Protein AF-A0AAU2X4U6-F1 (afdb_monomer)

pLDDT: mean 95.58, std 4.23, range [75.44, 98.81]

Secondary structure (DSSP, 8-state):
-B--TT--EEEEEEEE-S-S--TT-EEEEEEEEETTTTEEEE---EEE-TT-EEEEEESTT-TTTT-EEEEEEEEEEPTT--S---EEEEEEEE-

Foldseek 3Di:
DAAQPPWFKKKKWKAWDQDWQFFLAKWKWKWWFFDPVRDIFIQDIDGHYHVTDMHMGTCPPPPRSGGTDDIDMDMDRGVPTDTDIDMDMDDTDID

Sequence (95 aa):
MHNLTGRTELSITARTAPWGYQAGGTAAKLYVRTGSGMAWYDSGAVTVGPNGARLTLELTQVANIHDIREIGVAFAPAAGANGRSAVYVDELTVR

Structure (mmCIF, N/CA/C/O backbone):
data_AF-A0AAU2X4U6-F1
#
_entry.id   AF-A0AAU2X4U6-F1
#
loop_
_atom_site.group_PDB
_atom_site.id
_atom_site.type_symbol
_atom_site.label_atom_id
_atom_site.label_alt_id
_atom_site.label_comp_id
_atom_site.label_asym_id
_atom_site.label_entity_id
_atom_site.label_seq_id
_atom_site.pdbx_PDB_ins_code
_atom_site.Cartn_x
_atom_site.Cartn_y
_atom_site.Cartn_z
_atom_site.occupancy
_atom_site.B_iso_or_equiv
_atom_site.auth_seq_id
_atom_site.auth_comp_id
_atom_site.auth_asym_id
_atom_site.auth_atom_id
_atom_site.pdbx_PDB_model_num
ATOM 1 N N . MET A 1 1 ? -10.510 -11.650 11.238 1.00 75.44 1 MET A N 1
ATOM 2 C CA . MET A 1 1 ? -10.841 -10.313 11.773 1.00 75.44 1 MET A CA 1
ATOM 3 C C . MET A 1 1 ? -9.727 -9.907 12.715 1.00 75.44 1 MET A C 1
ATOM 5 O O . MET A 1 1 ? -9.353 -10.714 13.561 1.00 75.44 1 MET A O 1
ATOM 9 N N . HIS A 1 2 ? -9.201 -8.697 12.552 1.00 92.19 2 HIS A N 1
ATOM 10 C CA . HIS A 1 2 ? -8.151 -8.124 13.391 1.00 92.19 2 HIS A CA 1
ATOM 11 C C . HIS A 1 2 ? -8.669 -6.865 14.092 1.00 92.19 2 HIS A C 1
ATOM 13 O O . HIS A 1 2 ? -9.387 -6.072 13.490 1.00 92.19 2 HIS A O 1
ATOM 19 N N . ASN A 1 3 ? -8.293 -6.679 15.356 1.00 96.56 3 ASN A N 1
ATOM 20 C CA . ASN A 1 3 ? -8.617 -5.484 16.129 1.00 96.56 3 ASN A CA 1
ATOM 21 C C . ASN A 1 3 ? -7.358 -4.622 16.258 1.00 96.56 3 ASN A C 1
ATOM 23 O O . ASN A 1 3 ? -6.380 -5.060 16.863 1.00 96.56 3 ASN A O 1
ATOM 27 N N . LEU A 1 4 ? -7.390 -3.414 15.694 1.00 97.19 4 LEU A N 1
ATOM 28 C CA . LEU A 1 4 ? -6.285 -2.452 15.738 1.00 97.19 4 LEU A CA 1
ATOM 29 C C . LEU A 1 4 ? -6.618 -1.224 16.605 1.00 97.19 4 LEU A C 1
ATOM 31 O O . LEU A 1 4 ? -6.022 -0.166 16.439 1.00 97.19 4 LEU A O 1
ATOM 35 N N . THR A 1 5 ? -7.569 -1.333 17.535 1.00 97.25 5 THR A N 1
ATOM 36 C CA . THR A 1 5 ? -7.913 -0.237 18.457 1.00 97.25 5 THR A CA 1
ATOM 37 C C . THR A 1 5 ? -6.680 0.229 19.235 1.00 97.25 5 THR A C 1
ATOM 39 O O . THR A 1 5 ? -5.896 -0.586 19.717 1.00 97.25 5 THR A O 1
ATOM 42 N N . GLY A 1 6 ? -6.508 1.547 19.356 1.00 97.00 6 GLY A N 1
ATOM 43 C CA . GLY A 1 6 ? -5.353 2.164 20.017 1.00 97.00 6 GLY A CA 1
ATOM 44 C C . GLY A 1 6 ? -4.098 2.264 1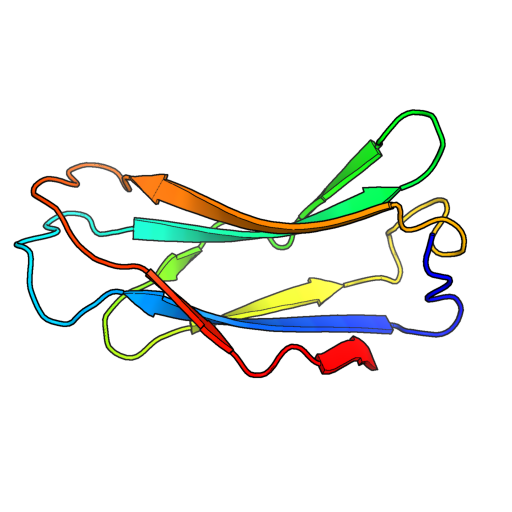9.144 1.00 97.00 6 GLY A C 1
ATOM 45 O O . GLY A 1 6 ? -3.146 2.922 19.551 1.00 97.00 6 GLY A O 1
ATOM 46 N N . ARG A 1 7 ? -4.104 1.663 17.946 1.00 98.12 7 ARG A N 1
ATOM 47 C CA . ARG A 1 7 ? -3.081 1.870 16.915 1.00 98.12 7 ARG A CA 1
ATOM 48 C C . ARG A 1 7 ? -3.388 3.143 16.146 1.00 98.12 7 ARG A C 1
ATOM 50 O O . ARG A 1 7 ? -4.549 3.434 15.858 1.00 98.12 7 ARG A O 1
ATOM 57 N N . THR A 1 8 ? -2.357 3.897 15.808 1.00 98.00 8 THR A N 1
ATOM 58 C CA . THR A 1 8 ? -2.486 5.183 15.113 1.00 98.00 8 THR A CA 1
ATOM 59 C C . THR A 1 8 ? -1.981 5.117 13.684 1.00 98.00 8 THR A C 1
ATOM 61 O O . THR A 1 8 ? -2.406 5.924 12.860 1.00 98.00 8 THR A O 1
ATOM 64 N N . GLU A 1 9 ? -1.143 4.133 13.353 1.00 98.38 9 GLU A N 1
ATOM 65 C CA . GLU A 1 9 ? -0.564 4.018 12.019 1.00 98.38 9 GLU A CA 1
ATOM 66 C C . GLU A 1 9 ? -0.389 2.562 11.578 1.00 98.38 9 GLU A C 1
ATOM 68 O O . GLU A 1 9 ? 0.089 1.706 12.328 1.00 98.38 9 GLU A O 1
ATOM 73 N N . LEU A 1 10 ? -0.706 2.318 10.308 1.00 98.50 10 LEU A N 1
ATOM 74 C CA . LEU A 1 10 ? -0.295 1.141 9.554 1.00 98.50 10 LEU A CA 1
ATOM 75 C C . LEU A 1 10 ? 0.652 1.585 8.439 1.00 98.50 10 LEU A C 1
ATOM 77 O O . LEU A 1 10 ? 0.374 2.555 7.735 1.00 98.50 10 LEU A O 1
ATOM 81 N N . SER A 1 11 ? 1.755 0.873 8.243 1.00 98.56 11 SER A N 1
ATOM 82 C CA . SER A 1 11 ? 2.704 1.194 7.177 1.00 98.56 11 SER A CA 1
ATOM 83 C C . SER A 1 11 ? 3.305 -0.046 6.540 1.00 98.56 11 SER A C 1
ATOM 85 O O . SER A 1 11 ? 3.423 -1.077 7.197 1.00 98.56 11 SER A O 1
ATOM 87 N N . ILE A 1 12 ? 3.699 0.065 5.276 1.00 98.75 12 ILE A N 1
ATOM 88 C CA . ILE A 1 12 ? 4.354 -1.003 4.516 1.00 98.75 12 ILE A CA 1
ATOM 89 C C . ILE A 1 12 ? 5.301 -0.392 3.481 1.00 98.75 12 ILE A C 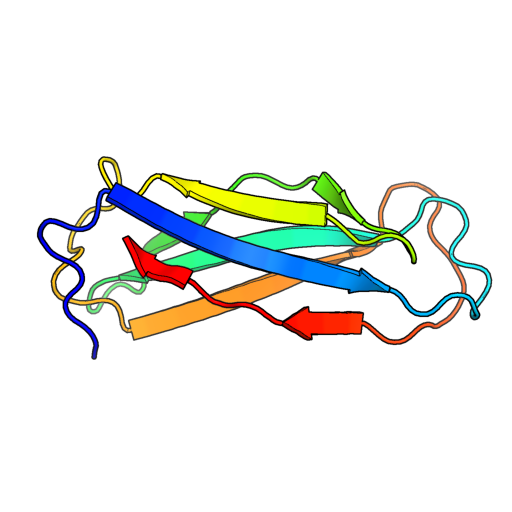1
ATOM 91 O O . ILE A 1 12 ? 5.024 0.684 2.945 1.00 98.75 12 ILE A O 1
ATOM 95 N N . THR A 1 13 ? 6.398 -1.069 3.162 1.00 98.56 13 THR A N 1
ATOM 96 C CA . THR A 1 13 ? 7.294 -0.675 2.070 1.00 98.56 13 THR A CA 1
ATOM 97 C C . THR A 1 13 ? 6.864 -1.383 0.785 1.00 98.56 13 THR A C 1
ATOM 99 O O . THR A 1 13 ? 6.857 -2.610 0.722 1.00 98.56 13 THR A O 1
ATOM 102 N N . ALA A 1 14 ? 6.531 -0.626 -0.264 1.00 98.38 14 ALA A N 1
ATOM 103 C CA . ALA A 1 14 ? 6.172 -1.153 -1.583 1.00 98.38 14 ALA A CA 1
ATOM 104 C C . ALA A 1 14 ? 7.205 -0.737 -2.637 1.00 98.38 14 ALA A C 1
ATOM 106 O O . ALA A 1 14 ? 7.656 0.408 -2.655 1.00 98.38 14 ALA A O 1
ATOM 107 N N . ARG A 1 15 ? 7.581 -1.652 -3.534 1.00 96.88 15 ARG A N 1
ATOM 108 C CA . ARG A 1 15 ? 8.549 -1.395 -4.614 1.00 96.88 15 ARG A CA 1
ATOM 109 C C . ARG A 1 15 ? 8.223 -2.194 -5.871 1.00 96.88 15 ARG A C 1
ATOM 111 O O . ARG A 1 15 ? 7.508 -3.193 -5.814 1.00 96.88 15 ARG A O 1
ATOM 118 N N . THR A 1 16 ? 8.786 -1.781 -6.999 1.00 96.56 16 THR A N 1
ATOM 119 C CA . THR A 1 16 ? 8.713 -2.522 -8.269 1.00 96.56 16 THR A CA 1
ATOM 120 C C . THR A 1 16 ? 10.054 -3.167 -8.592 1.00 96.56 16 THR A C 1
ATOM 122 O O . THR A 1 16 ? 11.087 -2.730 -8.091 1.00 96.56 16 THR A O 1
ATOM 125 N N . ALA A 1 17 ? 10.089 -4.150 -9.485 1.00 96.06 17 ALA A N 1
ATOM 126 C CA . ALA A 1 17 ? 11.359 -4.649 -10.001 1.00 96.06 17 ALA A CA 1
ATOM 127 C C . ALA A 1 17 ? 12.131 -3.564 -10.786 1.00 96.06 17 ALA A C 1
ATOM 129 O O . ALA A 1 17 ? 11.505 -2.673 -11.366 1.00 96.06 17 ALA A O 1
ATOM 130 N N . PRO A 1 18 ? 13.477 -3.638 -10.853 1.00 93.19 18 PRO A N 1
ATOM 131 C CA . PRO A 1 18 ? 14.297 -2.720 -11.652 1.00 93.19 18 PRO A CA 1
ATOM 132 C C . PRO A 1 18 ? 14.217 -2.975 -13.168 1.00 93.19 18 PRO A C 1
ATOM 134 O O . PRO A 1 18 ? 14.815 -2.240 -13.947 1.00 93.19 18 PRO A O 1
ATOM 137 N N . TRP A 1 19 ? 13.491 -4.010 -13.598 1.00 93.69 19 TRP A N 1
ATOM 138 C CA . TRP A 1 19 ? 13.271 -4.364 -14.999 1.00 93.69 19 TRP A CA 1
ATOM 139 C C . TRP A 1 19 ? 11.840 -4.028 -15.452 1.00 93.69 19 TRP A C 1
ATOM 141 O O . TRP A 1 19 ? 10.996 -3.592 -14.664 1.00 93.69 19 TRP A O 1
ATOM 151 N N . GLY A 1 20 ? 11.566 -4.226 -16.746 1.00 87.75 20 GLY A N 1
ATOM 152 C CA . GLY A 1 20 ? 10.195 -4.232 -17.260 1.00 87.75 20 GLY A CA 1
ATOM 153 C C . GLY A 1 20 ? 9.717 -2.989 -18.003 1.00 87.75 20 GLY A C 1
ATOM 154 O O . GLY A 1 20 ? 8.567 -2.990 -18.425 1.00 87.75 20 GLY A O 1
ATOM 155 N N . TYR A 1 21 ? 10.574 -1.973 -18.185 1.00 84.00 21 TYR A N 1
ATOM 156 C CA . TYR A 1 21 ? 10.273 -0.721 -18.903 1.00 84.00 21 TYR A CA 1
ATOM 157 C C . TYR A 1 21 ? 8.927 -0.104 -18.497 1.00 84.00 21 TYR A C 1
ATOM 159 O O . TYR A 1 21 ? 7.993 -0.084 -19.284 1.00 84.00 21 TYR A O 1
ATOM 167 N N . GLN A 1 22 ? 8.831 0.386 -17.260 1.00 84.75 22 GLN A N 1
ATOM 168 C CA . GLN A 1 22 ? 7.551 0.795 -16.663 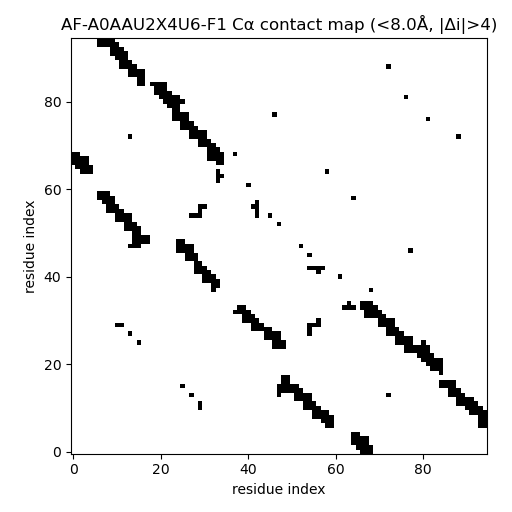1.00 84.75 22 GLN A CA 1
ATOM 169 C C . GLN A 1 22 ? 7.069 2.207 -17.063 1.00 84.75 22 GLN A C 1
ATOM 171 O O . GLN A 1 22 ? 5.985 2.607 -16.645 1.00 84.75 22 GLN A O 1
ATOM 176 N N . ALA A 1 23 ? 7.865 2.967 -17.829 1.00 87.19 23 ALA A N 1
ATOM 177 C CA . ALA A 1 23 ? 7.657 4.377 -18.200 1.00 87.19 23 ALA A CA 1
ATOM 178 C C . ALA A 1 23 ? 7.047 5.235 -17.077 1.00 87.19 23 ALA A C 1
ATOM 180 O O . ALA A 1 23 ? 7.751 5.543 -16.117 1.00 87.19 23 ALA A O 1
ATOM 181 N N . GLY A 1 24 ? 5.760 5.597 -17.181 1.00 82.44 24 GLY A N 1
ATOM 182 C CA . GLY A 1 24 ? 5.033 6.392 -16.182 1.00 82.44 24 GLY A CA 1
ATOM 183 C C . GLY A 1 24 ? 5.021 5.798 -14.767 1.00 82.44 24 GLY A C 1
ATOM 184 O O . GLY A 1 24 ? 4.765 6.516 -13.803 1.00 82.44 24 GLY A O 1
ATOM 185 N N . GLY A 1 25 ? 5.354 4.513 -14.628 1.00 88.50 25 GLY A N 1
ATOM 186 C CA . GLY A 1 25 ? 5.568 3.832 -13.358 1.00 88.50 25 GLY A CA 1
ATOM 187 C C . GLY A 1 25 ? 4.318 3.142 -12.821 1.00 88.50 25 GLY A C 1
ATOM 188 O O . GLY A 1 25 ? 3.317 2.957 -13.513 1.00 88.50 25 GLY A O 1
ATOM 189 N N . THR A 1 26 ? 4.381 2.748 -11.554 1.00 95.31 26 THR A N 1
ATOM 190 C CA . THR A 1 26 ? 3.273 2.090 -10.856 1.00 95.31 26 THR A CA 1
ATOM 191 C C . THR A 1 26 ? 2.848 2.963 -9.685 1.00 95.31 26 THR A C 1
ATOM 193 O O . THR A 1 26 ? 3.687 3.349 -8.879 1.00 95.31 26 THR A O 1
ATOM 196 N N . ALA A 1 27 ? 1.562 3.279 -9.566 1.00 96.69 27 ALA A N 1
ATOM 197 C CA . ALA A 1 27 ? 1.004 3.897 -8.371 1.00 96.69 27 ALA A CA 1
ATOM 198 C C . ALA A 1 27 ? 0.621 2.810 -7.357 1.00 96.69 27 ALA A C 1
ATOM 200 O O . ALA A 1 27 ? 0.061 1.781 -7.737 1.00 96.69 27 ALA A O 1
ATOM 201 N N . ALA A 1 28 ? 0.896 3.036 -6.076 1.00 98.19 28 ALA A N 1
ATOM 202 C CA . ALA A 1 28 ? 0.543 2.129 -4.992 1.00 98.19 28 ALA A CA 1
ATOM 203 C C . ALA A 1 28 ? -0.122 2.880 -3.835 1.00 98.19 28 ALA A C 1
ATOM 205 O O . ALA A 1 28 ? 0.221 4.028 -3.550 1.00 98.19 28 ALA A O 1
ATOM 206 N N . LYS A 1 29 ? -1.057 2.212 -3.156 1.00 98.62 29 LYS A N 1
ATOM 207 C CA . LYS A 1 29 ? -1.667 2.685 -1.907 1.00 98.62 29 LYS A CA 1
ATOM 208 C C . LYS A 1 29 ? -1.920 1.534 -0.944 1.00 98.62 29 LYS A C 1
ATOM 210 O O . LYS A 1 29 ? -2.408 0.482 -1.358 1.00 98.62 29 LYS A O 1
ATOM 215 N N . LEU A 1 30 ? -1.584 1.737 0.326 1.00 98.75 30 LEU A N 1
ATOM 216 C CA . LEU A 1 30 ? -1.916 0.825 1.419 1.00 98.75 30 LEU A CA 1
ATOM 217 C C . LEU A 1 30 ? -3.376 1.051 1.793 1.00 98.75 30 LEU A C 1
ATOM 219 O O . LEU A 1 30 ? -3.804 2.197 1.910 1.00 98.75 30 LEU A O 1
ATOM 223 N N . TYR A 1 31 ? -4.131 -0.023 1.986 1.00 98.81 31 TYR A N 1
ATOM 224 C CA . TYR A 1 31 ? -5.532 0.062 2.362 1.00 98.81 31 TYR A CA 1
ATOM 225 C C . TYR A 1 31 ? -5.907 -0.947 3.441 1.00 98.81 31 TYR A C 1
ATOM 227 O O . TYR A 1 31 ? -5.252 -1.979 3.624 1.00 98.81 31 TYR A O 1
ATOM 235 N N . VAL A 1 32 ? -7.020 -0.652 4.107 1.00 98.69 32 VAL A N 1
ATOM 236 C CA . VAL A 1 32 ? -7.755 -1.593 4.949 1.00 98.69 32 VAL A CA 1
ATOM 237 C C . VAL A 1 32 ? -9.229 -1.613 4.561 1.00 98.69 32 VAL A C 1
ATOM 239 O O . VAL A 1 32 ? -9.760 -0.627 4.041 1.00 98.69 32 VAL A O 1
ATOM 242 N N . ARG A 1 33 ? -9.904 -2.730 4.840 1.00 98.62 33 ARG A N 1
ATOM 243 C CA . ARG A 1 33 ? -11.370 -2.805 4.821 1.00 98.62 33 ARG A CA 1
ATOM 244 C C . ARG A 1 33 ? -11.913 -3.182 6.184 1.00 98.62 33 ARG A C 1
ATOM 246 O O . ARG A 1 33 ? -11.405 -4.126 6.796 1.00 98.62 33 ARG A O 1
ATOM 253 N N . THR A 1 34 ? -12.940 -2.471 6.644 1.00 98.38 34 THR A N 1
ATOM 254 C CA . THR A 1 34 ? -13.509 -2.658 7.986 1.00 98.38 34 THR A CA 1
ATOM 255 C C . THR A 1 34 ? -14.998 -2.969 7.975 1.00 98.38 34 THR A C 1
ATOM 257 O O . THR A 1 34 ? -15.739 -2.567 7.073 1.00 98.38 34 THR A O 1
ATOM 260 N N . GLY A 1 35 ? -15.449 -3.678 9.012 1.00 97.69 35 GLY A N 1
ATOM 261 C CA . GLY A 1 35 ? -16.861 -3.977 9.225 1.00 97.69 35 GLY A CA 1
ATOM 262 C C . GLY A 1 35 ? -17.444 -4.983 8.228 1.00 97.69 35 GLY A C 1
ATOM 263 O O . GLY A 1 35 ? -16.849 -5.323 7.205 1.00 97.69 35 GLY A O 1
ATOM 264 N N . SER A 1 36 ? -18.672 -5.433 8.487 1.00 96.56 36 SER A N 1
ATOM 265 C CA . SER A 1 36 ? -19.429 -6.285 7.554 1.00 96.56 36 SER A CA 1
ATOM 266 C C . SER A 1 36 ? -19.692 -5.617 6.201 1.00 96.56 36 SER A C 1
ATOM 268 O O . SER A 1 36 ? -19.800 -6.309 5.193 1.00 96.56 36 SER A O 1
ATOM 270 N N . GLY A 1 37 ? -19.758 -4.283 6.175 1.00 96.62 37 GLY A N 1
ATOM 271 C CA . GLY A 1 37 ? -19.899 -3.489 4.956 1.00 96.62 37 GLY A CA 1
ATOM 272 C C . GLY A 1 37 ? -18.620 -3.364 4.123 1.00 96.62 37 GLY A C 1
ATOM 273 O O . GLY A 1 37 ? -18.686 -2.783 3.045 1.00 96.62 37 GLY A O 1
ATOM 274 N N . MET A 1 38 ? -17.476 -3.887 4.594 1.00 97.44 38 MET A N 1
ATOM 275 C CA . MET A 1 38 ? -16.181 -3.824 3.900 1.00 97.44 38 MET A CA 1
ATOM 276 C C . MET A 1 38 ? -15.788 -2.389 3.502 1.00 97.44 38 MET A C 1
ATOM 278 O O . MET A 1 38 ? -15.291 -2.148 2.400 1.00 97.44 38 MET A O 1
ATOM 282 N N . ALA A 1 39 ? -16.021 -1.431 4.407 1.00 98.44 39 ALA A N 1
ATOM 283 C CA . ALA A 1 39 ? -15.731 -0.018 4.186 1.00 98.44 39 ALA A CA 1
ATOM 284 C C . ALA A 1 39 ? -14.234 0.188 3.919 1.00 98.44 39 ALA A C 1
ATOM 286 O O . ALA A 1 39 ? -13.402 -0.324 4.663 1.00 98.44 39 ALA A O 1
ATOM 287 N N . TRP A 1 40 ? -13.901 0.917 2.853 1.00 98.38 40 TRP A N 1
ATOM 288 C CA . TRP A 1 40 ? -12.536 1.084 2.349 1.00 98.38 40 TRP A CA 1
ATOM 289 C C . TRP A 1 40 ? -11.868 2.350 2.893 1.00 98.38 40 TRP A C 1
ATOM 291 O O . TRP A 1 40 ? -12.432 3.438 2.782 1.00 98.38 40 TRP A O 1
ATOM 301 N N . TYR A 1 41 ? -10.634 2.218 3.380 1.00 98.62 41 TYR A N 1
ATOM 302 C CA . TYR A 1 41 ? -9.769 3.328 3.796 1.00 98.62 41 TYR A CA 1
ATOM 303 C C . TYR A 1 41 ? -8.374 3.122 3.202 1.00 98.62 41 TYR A C 1
ATOM 305 O O . TYR A 1 41 ? -7.862 2.004 3.257 1.00 98.62 41 TYR A O 1
ATOM 313 N N . ASP A 1 42 ? -7.747 4.163 2.644 1.00 98.62 42 ASP A N 1
ATOM 314 C CA . ASP A 1 42 ? -6.413 4.053 2.042 1.00 98.62 42 ASP A CA 1
ATOM 315 C C . ASP A 1 42 ? -5.501 5.259 2.280 1.00 98.62 42 ASP A C 1
ATOM 317 O O . ASP A 1 42 ? -5.947 6.333 2.674 1.00 98.62 42 ASP A O 1
ATOM 321 N N . SER A 1 43 ? -4.202 5.040 2.071 1.00 98.25 43 SER A N 1
ATOM 322 C CA . SER A 1 43 ? -3.123 6.007 2.297 1.00 98.25 43 SER A CA 1
ATOM 323 C C . SER A 1 43 ? -3.046 7.136 1.264 1.00 98.25 43 SER A C 1
ATOM 325 O O . SER A 1 43 ? -2.136 7.958 1.332 1.00 98.25 43 SER A O 1
ATOM 327 N N . GLY A 1 44 ? -3.906 7.137 0.243 1.00 97.94 44 GLY A N 1
ATOM 328 C CA . GLY A 1 44 ? -3.657 7.853 -1.003 1.00 97.94 44 GLY A CA 1
ATOM 329 C C . GLY A 1 44 ? -2.620 7.140 -1.880 1.00 97.94 44 GLY A C 1
ATOM 330 O O . GLY A 1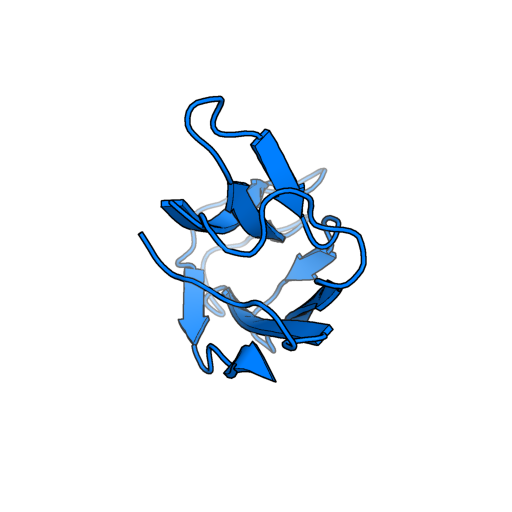 44 ? -1.798 6.348 -1.408 1.00 97.94 44 GLY A O 1
ATOM 331 N N . ALA A 1 45 ? -2.694 7.397 -3.188 1.00 97.00 45 ALA A N 1
ATOM 332 C CA . ALA A 1 45 ? -1.813 6.792 -4.182 1.00 97.00 45 ALA A CA 1
ATOM 333 C C . ALA A 1 45 ? -0.506 7.575 -4.334 1.00 97.00 45 ALA A C 1
ATOM 335 O O . ALA A 1 45 ? -0.523 8.792 -4.512 1.00 97.00 45 ALA A O 1
ATOM 336 N N . VAL A 1 46 ? 0.616 6.858 -4.346 1.00 95.56 46 VAL A N 1
ATOM 337 C CA . VAL A 1 46 ? 1.946 7.411 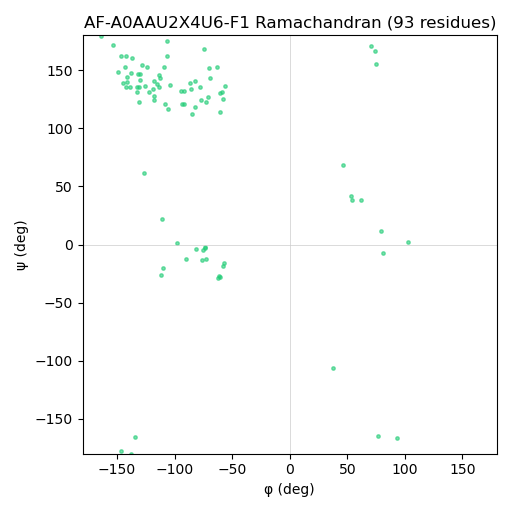-4.637 1.00 95.56 46 VAL A CA 1
ATOM 338 C C . VAL A 1 46 ? 2.647 6.570 -5.695 1.00 95.56 46 VAL A C 1
ATOM 340 O O . VAL A 1 46 ? 2.466 5.353 -5.750 1.00 95.56 46 VAL A O 1
ATOM 343 N N . THR A 1 47 ? 3.455 7.201 -6.544 1.00 93.50 47 THR A N 1
ATOM 344 C CA . THR A 1 47 ? 4.268 6.473 -7.525 1.00 93.50 47 THR A CA 1
ATOM 345 C C . THR A 1 47 ? 5.398 5.733 -6.816 1.00 93.50 47 THR A C 1
ATOM 347 O O . THR A 1 47 ? 6.174 6.333 -6.074 1.00 93.50 47 THR A O 1
ATOM 350 N N . VAL A 1 48 ? 5.509 4.431 -7.069 1.00 94.44 48 VAL A N 1
ATOM 351 C CA . VAL A 1 48 ? 6.562 3.557 -6.551 1.00 94.44 48 VAL A CA 1
ATOM 352 C C . VAL A 1 48 ? 7.466 3.078 -7.682 1.00 94.44 48 VAL A C 1
ATOM 354 O O . VAL A 1 48 ? 7.021 2.821 -8.801 1.00 94.44 48 VAL A O 1
ATOM 357 N N . GLY A 1 49 ? 8.755 2.960 -7.372 1.00 92.81 49 GLY A N 1
ATOM 358 C CA . GLY A 1 49 ? 9.781 2.462 -8.283 1.00 92.81 49 GLY A CA 1
ATOM 359 C C . GLY A 1 49 ? 10.701 1.442 -7.604 1.00 92.81 49 GLY A C 1
ATOM 360 O O . GLY A 1 49 ? 10.391 0.962 -6.509 1.00 92.81 49 GLY A O 1
ATOM 361 N N . PRO A 1 50 ? 11.857 1.122 -8.210 1.00 93.81 50 PRO A N 1
ATOM 362 C CA . PRO A 1 50 ? 12.784 0.115 -7.682 1.00 93.81 50 PRO A CA 1
ATOM 363 C C . PRO A 1 50 ? 13.376 0.441 -6.309 1.00 93.81 50 PRO A C 1
ATOM 365 O O . PRO A 1 50 ? 13.642 -0.464 -5.523 1.00 93.81 50 PRO A O 1
ATOM 368 N N . ASN A 1 51 ? 13.518 1.731 -5.994 1.00 92.62 51 ASN A N 1
ATOM 369 C CA . ASN A 1 51 ? 14.002 2.198 -4.691 1.00 92.62 51 ASN A CA 1
ATOM 370 C C . ASN A 1 51 ? 12.961 2.027 -3.568 1.00 92.62 51 ASN A C 1
ATOM 372 O O . ASN A 1 51 ? 13.302 2.134 -2.395 1.00 92.62 51 ASN A O 1
ATOM 376 N N . GLY A 1 52 ? 11.707 1.739 -3.928 1.00 93.44 52 GLY A N 1
ATOM 377 C CA . GLY A 1 52 ? 10.589 1.604 -3.006 1.00 93.44 52 GLY A CA 1
ATOM 378 C C . GLY A 1 52 ? 10.071 2.921 -2.435 1.00 93.44 52 GLY A C 1
ATOM 379 O O . GLY A 1 52 ? 10.692 3.975 -2.550 1.00 93.44 52 GLY A O 1
ATOM 380 N N . ALA A 1 53 ? 8.892 2.842 -1.828 1.00 97.00 53 ALA A N 1
ATOM 381 C CA . ALA A 1 53 ? 8.307 3.900 -1.020 1.00 97.00 53 ALA A CA 1
ATOM 382 C C . ALA A 1 53 ? 7.592 3.286 0.186 1.00 97.00 53 ALA A C 1
ATOM 384 O O . ALA A 1 53 ? 6.972 2.223 0.080 1.00 97.00 53 ALA A O 1
ATOM 385 N N . ARG A 1 54 ? 7.653 3.978 1.326 1.00 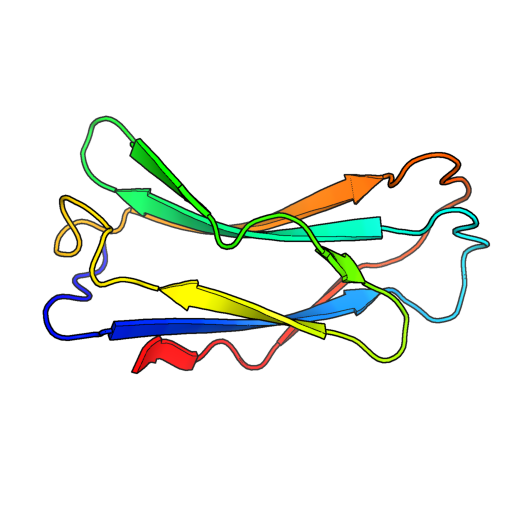98.12 54 ARG A N 1
ATOM 386 C CA . ARG A 1 54 ? 6.850 3.636 2.499 1.00 98.12 54 ARG A CA 1
ATOM 387 C C . ARG A 1 54 ? 5.452 4.224 2.325 1.00 98.12 54 ARG A C 1
ATOM 389 O O . ARG A 1 54 ? 5.302 5.437 2.207 1.00 98.12 54 ARG A O 1
ATOM 396 N N . LEU A 1 55 ? 4.450 3.356 2.293 1.00 98.56 55 LEU A N 1
ATOM 397 C CA . LEU A 1 55 ? 3.036 3.712 2.282 1.00 98.56 55 LEU A CA 1
ATOM 398 C C . LEU A 1 55 ? 2.552 3.759 3.727 1.00 98.56 55 LEU A C 1
ATOM 400 O O . LEU A 1 55 ? 2.806 2.818 4.480 1.00 98.56 55 LEU A O 1
ATOM 404 N N . THR A 1 56 ? 1.848 4.823 4.098 1.00 98.50 56 THR A N 1
ATOM 405 C CA . THR A 1 56 ? 1.417 5.057 5.478 1.00 98.50 56 THR A CA 1
ATOM 406 C C . THR A 1 56 ? -0.061 5.408 5.508 1.00 98.50 56 THR A C 1
ATOM 408 O O . THR A 1 56 ? -0.479 6.375 4.880 1.00 98.50 56 THR A O 1
ATOM 411 N N . LEU A 1 57 ? -0.844 4.628 6.247 1.00 98.56 57 LEU A N 1
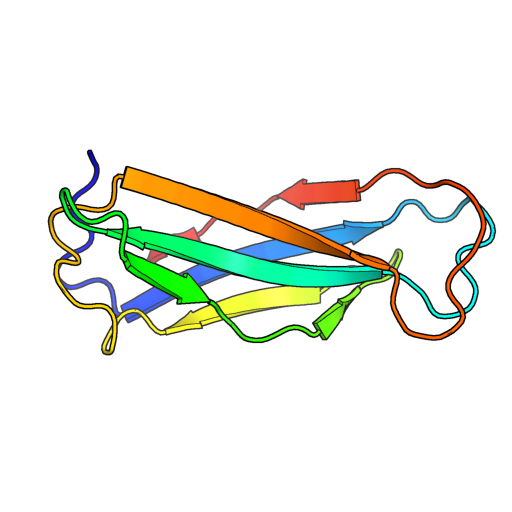ATOM 412 C CA . LEU A 1 57 ? -2.252 4.884 6.517 1.00 98.56 57 LEU A CA 1
ATOM 413 C C . LEU A 1 57 ? -2.411 5.315 7.977 1.00 98.56 57 LEU A C 1
ATOM 415 O O . LEU A 1 57 ? -2.086 4.557 8.895 1.00 98.56 57 LEU A O 1
ATOM 419 N N . GLU A 1 58 ? -2.950 6.515 8.179 1.00 97.88 58 GLU A N 1
ATOM 420 C CA . GLU A 1 58 ? -3.369 6.975 9.498 1.00 97.88 58 GLU A CA 1
ATOM 421 C C . GLU A 1 58 ? -4.646 6.239 9.921 1.00 97.88 58 GLU A C 1
ATOM 423 O O . GLU A 1 58 ? -5.666 6.264 9.231 1.00 97.88 58 GLU A O 1
ATOM 428 N N . LEU A 1 59 ? -4.591 5.568 11.069 1.00 98.06 59 LEU A N 1
ATOM 429 C CA . LEU A 1 59 ? -5.684 4.735 11.567 1.00 98.06 59 LEU A CA 1
ATOM 430 C C . LEU A 1 59 ? -6.679 5.505 12.446 1.00 98.06 59 LEU A C 1
ATOM 432 O O . LEU A 1 59 ? -7.771 5.007 12.705 1.00 98.06 59 LEU A O 1
ATOM 436 N N . THR A 1 60 ? -6.344 6.726 12.875 1.00 96.56 60 THR A N 1
ATOM 437 C CA . THR A 1 60 ? -7.200 7.548 13.754 1.00 96.56 60 THR A CA 1
ATOM 438 C C . THR A 1 60 ? -8.553 7.882 13.116 1.00 96.56 60 THR A C 1
ATOM 440 O O . THR A 1 60 ? -9.537 8.067 13.829 1.00 96.56 60 THR A O 1
ATOM 443 N N . GLN A 1 61 ? -8.611 7.915 11.780 1.00 93.31 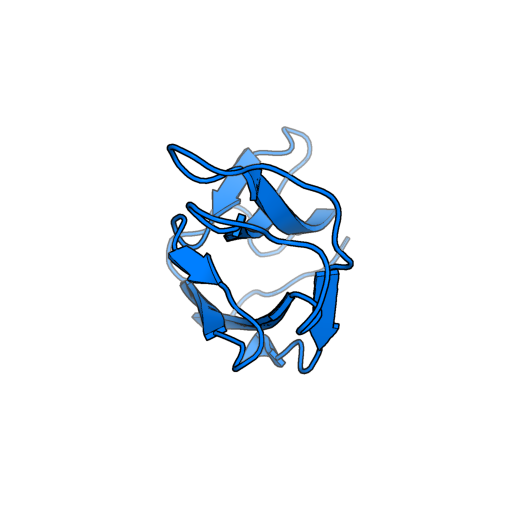61 GLN A N 1
ATOM 444 C CA . GLN A 1 61 ? -9.810 8.220 10.993 1.00 93.31 61 GLN A CA 1
ATOM 445 C C . GLN A 1 61 ? -10.540 6.963 10.484 1.00 93.31 61 GLN A C 1
ATOM 447 O O . GLN A 1 61 ? -11.549 7.066 9.783 1.00 93.31 61 GLN A O 1
ATOM 452 N N . VAL A 1 62 ? -10.047 5.763 10.811 1.00 97.69 62 VAL A N 1
ATOM 453 C CA . VAL A 1 62 ? -10.632 4.498 10.350 1.00 97.69 62 VAL A CA 1
ATOM 454 C C . VAL A 1 62 ? -11.769 4.086 11.282 1.00 97.69 62 VAL A C 1
ATOM 456 O O . VAL A 1 62 ? -11.555 3.703 12.434 1.00 97.69 62 VAL A O 1
ATOM 459 N N . ALA A 1 63 ? -13.004 4.118 10.778 1.00 97.75 63 ALA A N 1
ATOM 460 C CA . ALA A 1 63 ? -14.145 3.611 11.531 1.00 97.75 63 ALA A CA 1
ATOM 461 C C . ALA A 1 63 ? -14.095 2.080 11.638 1.00 97.75 63 ALA A C 1
ATOM 463 O O . ALA A 1 63 ? -13.579 1.387 10.758 1.00 97.75 63 ALA A O 1
ATOM 464 N N . ASN A 1 64 ? -14.674 1.543 12.716 1.00 97.12 64 ASN A N 1
ATOM 465 C CA . ASN A 1 64 ? -14.684 0.106 13.005 1.00 97.12 64 ASN A CA 1
ATOM 466 C C . ASN A 1 64 ? -13.278 -0.520 13.008 1.00 97.12 64 ASN A C 1
ATOM 468 O O . ASN A 1 64 ? -13.099 -1.655 12.578 1.00 97.12 64 ASN A O 1
ATOM 472 N N . ILE A 1 65 ? -12.274 0.199 13.522 1.00 97.12 65 ILE A N 1
ATOM 473 C CA . ILE A 1 65 ? -10.880 -0.272 13.625 1.00 97.12 65 ILE A CA 1
ATOM 474 C C . ILE A 1 65 ? -10.719 -1.578 14.432 1.00 97.12 65 ILE A C 1
ATOM 476 O O . ILE A 1 65 ? -9.722 -2.291 14.315 1.00 97.12 65 ILE A O 1
ATOM 480 N N . HIS A 1 66 ? -11.718 -1.923 15.243 1.00 97.56 66 HIS A N 1
ATOM 481 C CA . HIS A 1 66 ? -11.785 -3.193 15.954 1.00 97.56 66 HIS A CA 1
ATOM 482 C C . HIS A 1 66 ? -12.193 -4.383 15.064 1.00 97.56 66 HIS A C 1
ATOM 484 O O . HIS A 1 66 ? -12.019 -5.520 15.492 1.00 97.56 66 HIS A O 1
ATOM 490 N N . ASP A 1 67 ? -12.706 -4.140 13.853 1.00 98.00 67 ASP A N 1
ATOM 491 C CA . ASP A 1 67 ? -13.152 -5.135 12.867 1.00 98.00 67 ASP A CA 1
ATOM 492 C C . ASP A 1 67 ? -12.472 -4.915 11.505 1.00 98.00 67 ASP A C 1
ATOM 494 O O . ASP A 1 67 ? -13.122 -4.648 10.492 1.00 98.00 67 ASP A O 1
ATOM 498 N N . ILE A 1 68 ? -11.141 -5.013 11.473 1.00 98.25 68 ILE A N 1
ATOM 499 C CA . ILE A 1 68 ? -10.356 -5.022 10.232 1.00 98.25 68 ILE A CA 1
ATOM 500 C C . ILE A 1 68 ? -10.485 -6.408 9.593 1.00 98.25 68 ILE A C 1
ATOM 502 O O . ILE A 1 68 ? -10.186 -7.440 10.211 1.00 98.25 68 ILE A O 1
ATOM 506 N N . ARG A 1 69 ? -10.927 -6.438 8.338 1.00 98.25 69 ARG A N 1
ATOM 507 C CA . ARG A 1 69 ? -11.203 -7.669 7.583 1.00 98.25 69 ARG A CA 1
ATOM 508 C C . ARG A 1 69 ? -10.240 -7.903 6.432 1.00 98.25 69 ARG A C 1
ATOM 510 O O . ARG A 1 69 ? -10.003 -9.053 6.084 1.00 98.25 69 ARG A O 1
ATOM 517 N N . GLU A 1 70 ? -9.665 -6.837 5.890 1.00 98.38 70 GLU A N 1
ATOM 518 C CA . GLU A 1 70 ? -8.698 -6.887 4.793 1.00 98.38 70 GLU A CA 1
ATOM 519 C C . GLU A 1 70 ? -7.611 -5.842 5.043 1.00 98.38 70 GLU A C 1
ATOM 521 O O . GLU A 1 70 ? -7.911 -4.736 5.494 1.00 98.38 70 GLU A O 1
ATOM 526 N N . ILE A 1 71 ? -6.363 -6.199 4.753 1.00 98.38 71 ILE A N 1
ATOM 527 C CA . ILE A 1 71 ? -5.217 -5.291 4.686 1.00 98.38 71 ILE A CA 1
ATOM 528 C C . ILE A 1 71 ? -4.496 -5.625 3.387 1.00 98.38 71 ILE A C 1
ATOM 530 O O . ILE A 1 71 ? -4.223 -6.798 3.128 1.00 98.38 71 ILE A O 1
ATOM 534 N N . GLY A 1 72 ? -4.168 -4.624 2.579 1.00 98.31 72 GLY A N 1
ATOM 535 C CA . GLY A 1 72 ? -3.458 -4.875 1.333 1.00 98.31 72 GLY A CA 1
ATOM 536 C C . GLY A 1 72 ? -2.831 -3.636 0.722 1.00 98.31 72 GLY A C 1
ATOM 537 O O . GLY A 1 72 ? -2.953 -2.524 1.230 1.00 98.31 72 GLY A O 1
ATOM 538 N N . VAL A 1 73 ? -2.160 -3.844 -0.407 1.00 98.69 73 VAL A N 1
ATOM 539 C CA . VAL A 1 73 ? -1.645 -2.766 -1.252 1.00 98.69 73 VAL A CA 1
ATOM 540 C C . VAL A 1 73 ? -2.317 -2.868 -2.610 1.00 98.69 73 VAL A C 1
ATOM 542 O O . VAL A 1 73 ? -2.282 -3.917 -3.252 1.00 98.69 73 VAL A O 1
ATOM 545 N N . ALA A 1 74 ? -2.957 -1.785 -3.038 1.00 98.44 74 ALA A N 1
ATOM 546 C CA . ALA A 1 74 ? -3.536 -1.682 -4.366 1.00 98.44 74 ALA A CA 1
ATOM 547 C C . ALA A 1 74 ? -2.512 -1.035 -5.300 1.00 98.44 74 ALA A C 1
ATOM 549 O O . ALA A 1 74 ? -2.086 0.094 -5.055 1.00 98.44 74 ALA A O 1
ATOM 550 N N . PHE A 1 75 ? -2.137 -1.750 -6.359 1.00 97.25 75 PHE A N 1
ATOM 551 C CA . PHE A 1 75 ? -1.255 -1.257 -7.412 1.00 97.25 75 PHE A CA 1
ATOM 552 C C . PHE A 1 75 ? -2.072 -0.925 -8.660 1.00 97.25 75 PHE A C 1
ATOM 554 O O . PHE A 1 75 ? -2.945 -1.697 -9.058 1.00 97.25 75 PHE A O 1
ATOM 561 N N . ALA A 1 76 ? -1.770 0.203 -9.293 1.00 95.81 76 ALA A N 1
ATOM 562 C CA . ALA A 1 76 ? -2.369 0.617 -10.553 1.00 95.81 76 ALA A CA 1
ATOM 563 C C . ALA A 1 76 ? -1.291 1.191 -11.486 1.00 95.81 76 ALA A C 1
ATOM 565 O O . ALA A 1 76 ? -0.336 1.805 -11.005 1.00 95.81 76 ALA A O 1
ATOM 566 N N . PRO A 1 77 ? -1.422 1.034 -12.814 1.00 92.81 77 PRO A N 1
ATOM 567 C CA . PRO A 1 77 ? -0.557 1.736 -13.754 1.00 92.81 77 PRO A CA 1
ATOM 568 C C . PRO A 1 77 ? -0.684 3.250 -13.549 1.00 92.81 77 PRO A C 1
ATOM 570 O O . PRO A 1 77 ? -1.797 3.776 -13.482 1.00 92.81 77 PRO A O 1
ATOM 573 N N . ALA A 1 78 ? 0.439 3.958 -13.445 1.00 88.25 78 ALA A N 1
ATOM 574 C CA . ALA A 1 78 ? 0.424 5.416 -13.469 1.00 88.25 78 ALA A CA 1
ATOM 575 C C . ALA A 1 78 ? 0.174 5.933 -14.901 1.00 88.25 78 ALA A C 1
ATOM 577 O O . ALA A 1 78 ? 0.233 5.182 -15.879 1.00 88.25 78 ALA A O 1
ATOM 578 N N . ALA A 1 79 ? -0.113 7.228 -15.048 1.00 87.81 79 ALA A N 1
ATOM 579 C CA . ALA A 1 79 ? -0.308 7.830 -16.365 1.00 87.81 79 ALA A CA 1
ATOM 580 C C . ALA A 1 79 ? 0.943 7.635 -17.244 1.00 87.81 79 ALA A C 1
ATOM 582 O O . ALA A 1 79 ? 2.050 7.989 -16.846 1.00 87.81 79 ALA A O 1
ATOM 583 N N . GLY A 1 80 ? 0.766 7.057 -18.437 1.00 88.44 80 GLY A N 1
ATOM 584 C CA . GLY A 1 80 ? 1.869 6.746 -19.354 1.00 88.44 80 GLY A CA 1
ATOM 585 C C . GLY A 1 80 ? 2.664 5.480 -19.007 1.00 88.44 80 GLY A C 1
ATOM 586 O O . GLY A 1 80 ? 3.736 5.274 -19.569 1.00 88.44 80 GLY A O 1
ATOM 587 N N . ALA A 1 81 ? 2.180 4.639 -18.090 1.00 90.44 81 ALA A N 1
ATOM 588 C CA . ALA A 1 81 ? 2.807 3.359 -17.777 1.00 90.44 81 ALA A CA 1
ATOM 589 C C . ALA A 1 81 ? 2.669 2.340 -18.919 1.00 90.44 81 ALA A C 1
ATOM 591 O O . ALA A 1 81 ? 1.637 2.255 -19.588 1.00 90.44 81 ALA A O 1
ATOM 592 N N . ASN A 1 82 ? 3.707 1.530 -19.115 1.00 91.25 82 ASN A N 1
ATOM 593 C CA . ASN A 1 82 ? 3.741 0.430 -20.076 1.00 91.25 82 ASN A CA 1
ATOM 594 C C . ASN A 1 82 ? 4.606 -0.730 -19.550 1.00 91.25 82 ASN A C 1
ATOM 596 O O . ASN A 1 82 ? 5.102 -0.695 -18.427 1.00 91.25 82 ASN A O 1
ATOM 600 N N . GLY A 1 83 ? 4.760 -1.783 -20.356 1.00 90.50 83 GLY A N 1
ATOM 601 C CA . GLY A 1 83 ? 5.618 -2.917 -20.014 1.00 90.50 83 GLY A CA 1
ATOM 602 C C . GLY A 1 83 ? 5.018 -3.875 -18.978 1.00 90.50 83 GLY A C 1
ATOM 603 O O . GLY A 1 83 ? 3.809 -3.900 -18.741 1.00 90.50 83 GLY A O 1
ATOM 604 N N . ARG A 1 84 ? 5.866 -4.737 -18.409 1.00 92.06 84 ARG A N 1
ATOM 605 C CA . ARG A 1 84 ? 5.502 -5.728 -17.380 1.00 92.06 84 ARG A CA 1
ATOM 606 C C . ARG A 1 84 ? 6.595 -5.774 -16.330 1.00 92.06 84 ARG A C 1
ATOM 608 O O . ARG A 1 84 ? 7.763 -5.833 -16.687 1.00 92.06 84 ARG A O 1
ATOM 615 N N . SER A 1 85 ? 6.210 -5.801 -15.061 1.00 94.19 85 SER A N 1
ATOM 616 C CA . SER A 1 85 ? 7.132 -5.824 -13.925 1.00 94.19 85 SER A CA 1
ATOM 617 C C . SER A 1 85 ? 6.662 -6.806 -12.849 1.00 94.19 85 SER A C 1
ATOM 619 O O . SER A 1 85 ? 5.619 -7.444 -12.996 1.00 94.19 85 SER A O 1
ATOM 621 N N . ALA A 1 86 ? 7.423 -6.908 -11.765 1.00 96.00 86 ALA A N 1
ATOM 622 C CA . ALA A 1 86 ? 6.985 -7.490 -10.505 1.00 96.00 86 ALA A CA 1
ATOM 623 C C . ALA A 1 86 ? 6.822 -6.387 -9.452 1.00 96.00 86 ALA A C 1
ATOM 625 O O . ALA A 1 86 ? 7.495 -5.354 -9.505 1.00 96.00 86 ALA A O 1
ATOM 626 N N . VAL A 1 87 ? 5.943 -6.627 -8.483 1.00 97.25 87 VAL A N 1
ATOM 627 C CA . VAL A 1 87 ? 5.781 -5.786 -7.293 1.00 97.25 87 VAL A CA 1
ATOM 628 C C . VAL A 1 87 ? 6.215 -6.570 -6.065 1.00 97.25 87 VAL A C 1
ATOM 630 O O . VAL A 1 87 ? 6.027 -7.785 -5.998 1.00 97.25 87 VAL A O 1
ATOM 633 N N . TYR A 1 88 ? 6.789 -5.869 -5.097 1.00 98.00 88 TYR A N 1
ATOM 634 C CA . TYR A 1 88 ? 7.201 -6.433 -3.820 1.00 98.00 88 TYR A CA 1
ATOM 635 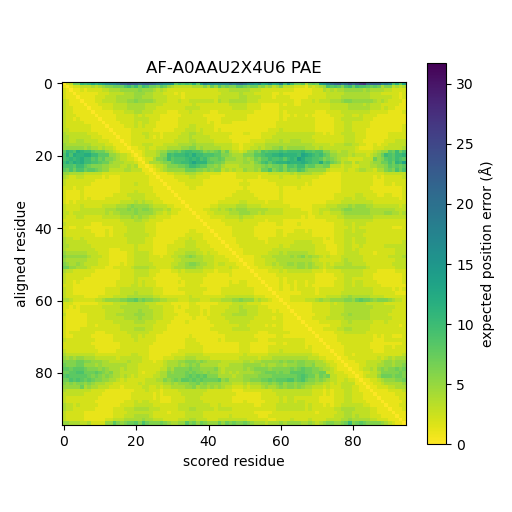C C . TYR A 1 88 ? 6.660 -5.559 -2.700 1.00 98.00 88 TYR A C 1
ATOM 637 O O . TYR A 1 88 ? 6.643 -4.329 -2.810 1.00 98.00 88 TYR A O 1
ATOM 645 N N . VAL A 1 89 ? 6.238 -6.210 -1.626 1.00 98.31 89 VAL A N 1
ATOM 646 C CA . VAL A 1 89 ? 5.767 -5.569 -0.404 1.00 98.31 89 VAL A CA 1
ATOM 647 C C . VAL A 1 89 ? 6.467 -6.219 0.777 1.00 98.31 89 VAL A C 1
ATOM 649 O O . VAL A 1 89 ? 6.604 -7.440 0.806 1.00 98.31 89 VAL A O 1
ATOM 652 N N . ASP A 1 90 ? 6.946 -5.409 1.711 1.00 98.31 90 ASP A N 1
ATOM 653 C CA . ASP A 1 90 ? 7.654 -5.883 2.899 1.00 98.31 90 ASP A CA 1
ATOM 654 C C . ASP A 1 90 ? 7.511 -4.879 4.054 1.00 98.31 90 ASP A C 1
ATOM 656 O O . ASP A 1 90 ? 7.007 -3.769 3.864 1.00 98.31 90 ASP A O 1
ATOM 660 N N . GLU A 1 91 ? 7.960 -5.267 5.245 1.00 97.44 91 GLU A N 1
ATOM 661 C CA . GLU A 1 91 ? 8.049 -4.417 6.439 1.00 97.44 91 GLU A CA 1
ATOM 662 C C . GLU A 1 91 ? 6.686 -3.884 6.912 1.00 97.44 91 GLU A C 1
ATOM 664 O O . GLU A 1 91 ? 6.563 -2.743 7.369 1.00 97.44 91 GLU A O 1
ATOM 669 N N . LEU A 1 92 ? 5.640 -4.716 6.825 1.00 97.75 92 LEU A N 1
ATOM 670 C CA . LEU A 1 92 ? 4.325 -4.366 7.361 1.00 97.75 92 LEU A CA 1
ATOM 671 C C . LEU A 1 92 ? 4.430 -4.119 8.871 1.00 97.75 92 LEU A C 1
ATOM 673 O O . LEU A 1 92 ? 4.680 -5.033 9.655 1.00 97.75 92 LEU A O 1
ATOM 677 N N . THR A 1 93 ? 4.192 -2.875 9.271 1.00 98.06 93 THR A N 1
ATOM 678 C CA . THR A 1 93 ? 4.287 -2.422 10.657 1.00 98.06 93 THR A CA 1
ATOM 679 C C . THR A 1 93 ? 2.985 -1.760 11.074 1.00 98.06 93 THR A C 1
ATOM 681 O O . THR A 1 93 ? 2.438 -0.939 10.338 1.00 98.06 93 THR A O 1
ATOM 684 N N . VAL A 1 94 ? 2.525 -2.079 12.282 1.00 97.56 94 VAL A N 1
ATOM 685 C CA . VAL A 1 94 ? 1.401 -1.414 12.945 1.00 97.56 94 VAL A CA 1
ATOM 686 C C . VAL A 1 94 ? 1.878 -0.858 14.282 1.00 97.56 94 VAL A C 1
ATOM 688 O O . VAL A 1 94 ? 2.543 -1.569 15.039 1.00 97.56 94 VAL A O 1
ATOM 691 N N . ARG A 1 95 ? 1.569 0.407 14.566 1.00 94.69 95 ARG A N 1
ATOM 692 C CA . ARG A 1 95 ? 1.960 1.078 15.811 1.00 94.69 95 ARG A CA 1
ATOM 693 C C . ARG A 1 95 ? 0.768 1.694 16.513 1.00 94.69 95 ARG A C 1
ATOM 695 O O . ARG A 1 95 ? -0.056 2.338 15.829 1.00 94.69 95 ARG A O 1
#

Radius of gyration: 14.29 Å; Cα contacts (8 Å, |Δi|>4): 232; chains: 1; bounding box: 34×18×40 Å

Nearest PDB structures (foldseek):
  6a48-assembly1_A  TM=6.180E-01  e=8.809E-01  Mus musculus
  6l7e-assembly1_B  TM=4.876E-01  e=2.332E+00  Photorhabdus luminescens
  6tnt-assembly1_L  TM=3.624E-01  e=1.036E+00  Homo sapiens
  6rw8-assembly1_A  TM=5.440E-01  e=4.463E+00  Xenorhabdus nematophila

Solvent-accessible surface area (backbone atoms only — not comparable to full-atom values): 5156 Å² total; per-residue (Å²): 120,43,65,48,70,93,36,48,38,41,33,33,36,35,26,30,47,90,57,37,66,38,73,49,29,36,25,36,25,34,34,40,21,19,51,96,80,53,48,78,50,65,39,58,78,43,82,32,40,59,88,42,40,79,36,54,28,72,37,81,82,46,70,55,40,60,35,31,69,44,75,51,71,54,75,44,76,26,80,74,39,46,74,60,73,52,78,49,76,46,77,77,43,75,75

Mean predicted aligned error: 2.78 Å